Protein AF-A0A0D2UGE5-F1 (afdb_monomer_lite)

Organism: Gossypium raimondii (NCBI:txid29730)

Sequence (161 aa):
MATECKKRAVLVGCNYPNTINKLSGCVNDAKAMREMIVSRFGFDSENVELLTDEPESTCKPTRANIMAALKKMVVAAKEGDVLLFHFSGHGLVHRIDPHQPPNEGEAIVPCDLNPIFDVDLGQLIQLLPSGSSFTIVSDSCHSGGLIDKSKEQIGPHSTLR

Structure (mmCIF, N/CA/C/O backbone):
data_AF-A0A0D2UGE5-F1
#
_entry.id   AF-A0A0D2UGE5-F1
#
loop_
_atom_site.group_PDB
_atom_site.id
_atom_site.type_symbol
_atom_site.label_atom_id
_atom_site.label_alt_id
_atom_site.label_comp_id
_atom_site.label_asym_id
_atom_site.label_entity_id
_atom_site.label_seq_id
_atom_site.pdbx_PDB_ins_code
_atom_site.Cartn_x
_atom_site.Cartn_y
_atom_site.Cartn_z
_atom_site.occupancy
_atom_site.B_iso_or_equiv
_atom_site.auth_seq_id
_atom_site.auth_comp_id
_atom_site.auth_asym_id
_atom_site.auth_atom_id
_atom_site.pdbx_PDB_model_num
ATOM 1 N N . MET A 1 1 ? -20.291 6.461 24.563 1.00 42.22 1 MET A N 1
ATOM 2 C CA . MET A 1 1 ? -20.063 5.162 23.896 1.00 42.22 1 MET A CA 1
ATOM 3 C C . MET A 1 1 ? -18.623 5.184 23.424 1.00 42.22 1 MET A C 1
ATOM 5 O O . MET A 1 1 ? -18.265 6.165 22.789 1.00 42.22 1 MET A O 1
ATOM 9 N N . ALA A 1 2 ? -17.784 4.223 23.815 1.00 51.59 2 ALA A N 1
ATOM 10 C CA . ALA A 1 2 ? -16.411 4.182 23.318 1.00 51.59 2 ALA A CA 1
ATOM 11 C C . ALA A 1 2 ? -16.460 3.898 21.811 1.00 51.59 2 ALA A C 1
ATOM 13 O O . ALA A 1 2 ? -17.068 2.911 21.397 1.00 51.59 2 ALA A O 1
ATOM 14 N N . THR A 1 3 ? -15.906 4.794 20.997 1.00 59.38 3 THR A N 1
ATOM 15 C CA . THR A 1 3 ? -15.729 4.544 19.566 1.00 59.38 3 THR A CA 1
ATOM 16 C C . THR A 1 3 ? -14.772 3.365 19.437 1.00 59.38 3 THR A C 1
ATOM 18 O O . THR A 1 3 ? -13.676 3.403 19.987 1.00 59.38 3 THR A O 1
ATOM 21 N N . GLU A 1 4 ? -15.202 2.291 18.785 1.00 75.88 4 GLU A N 1
ATOM 22 C CA . GLU A 1 4 ? -14.356 1.121 18.558 1.00 75.88 4 GLU A CA 1
ATOM 23 C C . GLU A 1 4 ? -13.165 1.517 17.670 1.00 75.88 4 GLU A C 1
ATOM 25 O O . GLU A 1 4 ? -13.360 1.897 16.513 1.00 75.88 4 GLU A O 1
ATOM 30 N N . CYS A 1 5 ? -11.949 1.464 18.224 1.00 87.81 5 CYS A N 1
ATOM 31 C CA . CYS A 1 5 ? -10.701 1.695 17.498 1.00 87.81 5 CYS A CA 1
ATOM 32 C C . CYS A 1 5 ? -10.532 0.636 16.406 1.00 87.81 5 CYS A C 1
ATOM 34 O O . CYS A 1 5 ? -10.425 -0.557 16.705 1.00 87.81 5 CYS A O 1
ATOM 36 N N . LYS A 1 6 ? -10.469 1.060 15.143 1.00 95.00 6 LYS A N 1
ATOM 37 C CA . LYS A 1 6 ? -10.279 0.156 14.007 1.00 95.00 6 LYS A CA 1
ATOM 38 C C . LYS A 1 6 ? -8.818 0.070 13.603 1.00 95.00 6 LYS A C 1
ATOM 40 O O . LYS A 1 6 ? -8.057 1.030 13.706 1.00 95.00 6 LYS A O 1
ATOM 45 N N . LYS A 1 7 ? -8.444 -1.101 13.087 1.00 97.56 7 LYS A N 1
ATOM 46 C CA . LYS A 1 7 ? -7.142 -1.345 12.467 1.00 97.56 7 LYS A CA 1
ATOM 47 C C . LYS A 1 7 ? -7.321 -1.490 10.963 1.00 97.56 7 LYS A C 1
ATOM 49 O O . LYS A 1 7 ? -8.138 -2.302 10.528 1.00 97.56 7 LYS A O 1
ATOM 54 N N . ARG A 1 8 ? -6.605 -0.690 10.176 1.00 98.12 8 ARG A N 1
ATOM 55 C CA . ARG A 1 8 ? -6.716 -0.659 8.709 1.00 98.12 8 ARG A CA 1
ATOM 56 C C . ARG A 1 8 ? -5.342 -0.759 8.076 1.00 98.12 8 ARG A C 1
ATOM 58 O O . ARG A 1 8 ? -4.407 -0.138 8.576 1.00 98.12 8 ARG A O 1
ATOM 65 N N . ALA A 1 9 ? -5.219 -1.512 6.989 1.00 98.44 9 ALA A N 1
ATOM 66 C CA . ALA A 1 9 ? -3.944 -1.630 6.300 1.00 98.44 9 ALA A CA 1
ATOM 67 C C . ALA A 1 9 ? -4.072 -1.555 4.781 1.00 98.44 9 ALA A C 1
ATOM 69 O O . ALA A 1 9 ? -5.020 -2.080 4.199 1.00 98.44 9 ALA A O 1
ATOM 70 N N . VAL A 1 10 ? -3.063 -0.956 4.155 1.00 98.62 10 VAL A N 1
ATOM 71 C CA . VAL A 1 10 ? -2.788 -1.066 2.721 1.00 98.62 10 VAL A CA 1
ATOM 72 C C . VAL A 1 10 ? -1.439 -1.758 2.575 1.00 98.62 10 VAL A C 1
ATOM 74 O O . VAL A 1 10 ? -0.440 -1.304 3.129 1.00 98.62 10 VAL A O 1
ATOM 77 N N . LEU A 1 11 ? -1.415 -2.879 1.863 1.00 98.56 11 LEU A N 1
ATOM 78 C CA . LEU A 1 11 ? -0.240 -3.724 1.680 1.00 98.56 11 LEU A CA 1
ATOM 79 C C . LEU A 1 11 ? 0.069 -3.819 0.191 1.00 98.56 11 LEU A C 1
ATOM 81 O O . LEU A 1 11 ? -0.804 -4.167 -0.604 1.00 98.56 11 LEU A O 1
ATOM 85 N N . VAL A 1 12 ? 1.302 -3.514 -0.189 1.00 98.62 12 VAL A N 1
ATOM 86 C CA . VAL A 1 12 ? 1.716 -3.426 -1.588 1.00 98.62 12 VAL A CA 1
ATOM 87 C C . VAL A 1 12 ? 2.961 -4.272 -1.816 1.00 98.62 12 VAL A C 1
ATOM 89 O O . VAL A 1 12 ? 3.932 -4.156 -1.071 1.00 98.62 12 VAL A O 1
ATOM 92 N N . GLY A 1 13 ? 2.927 -5.107 -2.854 1.00 97.94 13 GLY A N 1
ATOM 93 C CA . GLY A 1 13 ? 4.078 -5.873 -3.327 1.00 97.94 13 GLY A CA 1
ATOM 94 C C . GLY A 1 13 ? 4.244 -5.742 -4.839 1.00 97.94 13 GLY A C 1
ATOM 95 O O . GLY A 1 13 ? 3.363 -6.161 -5.591 1.00 97.94 13 GLY A O 1
ATOM 96 N N . CYS A 1 14 ? 5.373 -5.189 -5.282 1.00 97.69 14 CYS A N 1
ATOM 97 C CA . CYS A 1 14 ? 5.697 -5.005 -6.699 1.00 97.69 14 CYS A CA 1
ATOM 98 C C . CYS A 1 14 ? 6.898 -5.876 -7.103 1.00 97.69 14 CYS A C 1
ATOM 100 O O . CYS A 1 14 ? 8.012 -5.647 -6.642 1.00 97.69 14 CYS A O 1
ATOM 102 N N . ASN A 1 15 ? 6.690 -6.851 -7.991 1.00 96.94 15 ASN A N 1
ATOM 103 C CA . ASN A 1 15 ? 7.749 -7.682 -8.572 1.00 96.94 15 ASN A CA 1
ATOM 104 C C . ASN A 1 15 ? 8.193 -7.232 -9.980 1.00 96.94 15 ASN A C 1
ATOM 106 O O . ASN A 1 15 ? 9.170 -7.762 -10.508 1.00 96.94 15 ASN A O 1
ATOM 110 N N . TYR A 1 16 ? 7.509 -6.275 -10.606 1.00 96.25 16 TYR A N 1
ATOM 111 C CA . TYR A 1 16 ? 7.808 -5.715 -11.931 1.00 96.25 16 TYR A CA 1
ATOM 112 C C . TYR A 1 16 ? 8.022 -6.796 -13.013 1.00 96.25 16 TYR A C 1
ATOM 114 O O . TYR A 1 16 ? 9.066 -6.812 -13.685 1.00 96.25 16 TYR A O 1
ATOM 122 N N . PRO A 1 17 ? 7.077 -7.746 -13.185 1.00 94.31 17 PRO A N 1
ATOM 123 C CA . PRO A 1 17 ? 7.247 -8.863 -14.107 1.00 94.31 17 PRO A CA 1
ATOM 124 C C . PRO A 1 17 ? 7.454 -8.370 -15.544 1.00 94.31 17 PRO A C 1
ATOM 126 O O . PRO A 1 17 ? 6.869 -7.379 -15.969 1.00 94.31 17 PRO A O 1
ATOM 129 N N . ASN A 1 18 ? 8.267 -9.101 -16.311 1.00 92.12 18 ASN A N 1
ATOM 130 C CA . ASN A 1 18 ? 8.589 -8.795 -17.712 1.00 92.12 18 ASN A CA 1
ATOM 131 C C . ASN A 1 18 ? 9.301 -7.446 -17.934 1.00 92.12 18 ASN A C 1
ATOM 133 O O . ASN A 1 18 ? 9.294 -6.922 -19.045 1.00 92.12 18 ASN A O 1
ATOM 137 N N . THR A 1 19 ? 9.947 -6.902 -16.902 1.00 91.56 19 THR A N 1
ATOM 138 C CA . THR A 1 19 ? 10.805 -5.716 -17.007 1.00 91.56 19 THR A CA 1
ATOM 139 C C . THR A 1 19 ? 12.255 -6.058 -16.659 1.00 91.56 19 THR A C 1
ATOM 141 O O . THR A 1 19 ? 12.534 -7.094 -16.051 1.00 91.56 19 THR A O 1
ATOM 144 N N . ILE A 1 20 ? 13.188 -5.167 -17.001 1.00 90.06 20 ILE A N 1
ATOM 145 C CA . ILE A 1 20 ? 14.593 -5.264 -16.564 1.00 90.06 20 ILE A CA 1
ATOM 146 C C . ILE A 1 20 ? 14.764 -5.050 -15.049 1.00 90.06 20 ILE A C 1
ATOM 148 O O . ILE A 1 20 ? 15.784 -5.435 -14.491 1.00 90.06 20 ILE A O 1
ATOM 152 N N . ASN A 1 21 ? 13.755 -4.478 -14.384 1.00 87.00 21 ASN A N 1
ATOM 153 C CA . ASN A 1 21 ? 13.751 -4.149 -12.958 1.00 87.00 21 ASN A CA 1
ATOM 154 C C . ASN A 1 21 ? 13.055 -5.239 -12.120 1.00 87.00 21 ASN A C 1
ATOM 156 O O . ASN A 1 21 ? 12.557 -4.966 -11.032 1.00 87.00 21 ASN A O 1
ATOM 160 N N . LYS A 1 22 ? 12.958 -6.467 -12.635 1.00 92.88 22 LYS A N 1
ATOM 161 C CA . LYS A 1 22 ? 12.217 -7.560 -11.999 1.00 92.88 22 LYS A CA 1
ATOM 162 C C . LYS A 1 22 ? 12.761 -7.906 -10.604 1.00 92.88 22 LYS A C 1
ATOM 164 O O . LYS A 1 22 ? 13.961 -8.097 -10.430 1.00 92.88 22 LYS A O 1
ATOM 169 N N . LEU A 1 23 ? 11.847 -8.101 -9.656 1.00 92.25 23 LEU A N 1
ATOM 170 C CA . LEU A 1 23 ? 12.072 -8.683 -8.331 1.00 92.25 23 LEU A CA 1
ATOM 171 C C . LEU A 1 23 ? 11.258 -9.983 -8.181 1.00 92.25 23 LEU A C 1
ATOM 173 O O . LEU A 1 23 ? 10.434 -10.325 -9.033 1.00 92.25 23 LEU A O 1
ATOM 177 N N . SER A 1 24 ? 11.516 -10.751 -7.120 1.00 91.50 24 SER A N 1
ATOM 178 C CA . SER A 1 24 ? 10.823 -12.028 -6.869 1.00 91.50 24 SER A CA 1
ATOM 179 C C . SER A 1 24 ? 10.301 -12.217 -5.441 1.00 91.50 24 SER A C 1
ATOM 181 O O . SER A 1 24 ? 9.614 -13.205 -5.192 1.00 91.50 24 SER A O 1
ATOM 183 N N . GLY A 1 25 ? 10.618 -11.312 -4.509 1.00 93.62 25 GLY A N 1
ATOM 184 C CA . GLY A 1 25 ? 10.240 -11.423 -3.092 1.00 93.62 25 GLY A CA 1
ATOM 185 C C . GLY A 1 25 ? 9.027 -10.584 -2.694 1.00 93.62 25 GLY A C 1
ATOM 186 O O . GLY A 1 25 ? 8.212 -11.028 -1.894 1.00 93.62 25 GLY A O 1
ATOM 187 N N . CYS A 1 26 ? 8.828 -9.433 -3.333 1.00 96.69 26 CYS A N 1
ATOM 188 C CA . CYS A 1 26 ? 7.990 -8.361 -2.802 1.00 96.69 26 CYS A CA 1
ATOM 189 C C . CYS A 1 26 ? 6.513 -8.724 -2.640 1.00 96.69 26 CYS A C 1
ATOM 191 O O . CYS A 1 26 ? 5.845 -8.342 -1.679 1.00 96.69 26 CYS A O 1
ATOM 193 N N . VAL A 1 27 ? 5.992 -9.513 -3.577 1.00 97.38 27 VAL A N 1
ATOM 194 C CA . VAL A 1 27 ? 4.635 -10.066 -3.489 1.00 97.38 27 VAL A CA 1
ATOM 195 C C . VAL A 1 27 ? 4.490 -11.021 -2.300 1.00 97.38 27 VAL A C 1
ATOM 197 O O . VAL A 1 27 ? 3.466 -10.994 -1.617 1.00 97.38 27 VAL A O 1
ATOM 200 N N . ASN A 1 28 ? 5.500 -11.855 -2.038 1.00 96.75 28 ASN A N 1
ATOM 201 C CA . ASN A 1 28 ? 5.483 -12.774 -0.901 1.00 96.75 28 ASN A CA 1
ATOM 202 C C . ASN A 1 28 ? 5.566 -12.002 0.417 1.00 96.75 28 ASN A C 1
ATOM 204 O O . ASN A 1 28 ? 4.818 -12.326 1.335 1.00 96.75 28 ASN A O 1
ATOM 208 N N . ASP A 1 29 ? 6.381 -10.947 0.484 1.00 97.50 29 ASP A N 1
ATOM 209 C CA . ASP A 1 29 ? 6.490 -10.092 1.672 1.00 97.50 29 ASP A CA 1
ATOM 210 C C . ASP A 1 29 ? 5.141 -9.441 2.006 1.00 97.50 29 ASP A C 1
ATOM 212 O O . ASP A 1 29 ? 4.675 -9.497 3.144 1.00 97.50 29 ASP A O 1
ATOM 216 N N . ALA A 1 30 ? 4.445 -8.895 1.001 1.00 97.75 30 ALA A N 1
ATOM 217 C CA . ALA A 1 30 ? 3.126 -8.292 1.189 1.00 97.75 30 ALA A CA 1
ATOM 218 C C . ALA A 1 30 ? 2.064 -9.311 1.649 1.00 97.75 30 ALA A C 1
ATOM 220 O O . ALA A 1 30 ? 1.239 -9.003 2.517 1.00 97.75 30 ALA A O 1
ATOM 221 N N . LYS A 1 31 ? 2.093 -10.541 1.117 1.00 97.75 31 LYS A N 1
ATOM 222 C CA . LYS A 1 31 ? 1.205 -11.633 1.555 1.00 97.75 31 LYS A CA 1
ATOM 223 C C . LYS A 1 31 ? 1.523 -12.095 2.979 1.00 97.75 31 LYS A C 1
ATOM 225 O O . LYS A 1 31 ? 0.604 -12.226 3.784 1.00 97.75 31 LYS A O 1
ATOM 230 N N . ALA A 1 32 ? 2.800 -12.267 3.314 1.00 98.00 32 ALA A N 1
ATOM 231 C CA . ALA A 1 32 ? 3.241 -12.644 4.654 1.00 98.00 32 ALA A CA 1
ATOM 232 C C . ALA A 1 32 ? 2.872 -11.569 5.689 1.00 98.00 32 ALA A C 1
ATOM 234 O O . ALA A 1 32 ? 2.368 -11.887 6.768 1.00 98.00 32 ALA A O 1
ATOM 235 N N . MET A 1 33 ? 3.031 -10.288 5.337 1.00 98.25 33 MET A N 1
ATOM 236 C CA . MET A 1 33 ? 2.572 -9.163 6.152 1.00 98.25 33 MET A CA 1
ATOM 237 C C . MET A 1 33 ? 1.061 -9.244 6.395 1.00 98.25 33 MET A C 1
ATOM 239 O O . MET A 1 33 ? 0.623 -9.126 7.539 1.00 98.25 33 MET A O 1
ATOM 243 N N . ARG A 1 34 ? 0.258 -9.518 5.353 1.00 98.25 34 ARG A N 1
ATOM 244 C CA . ARG A 1 34 ? -1.200 -9.694 5.479 1.00 98.25 34 ARG A CA 1
ATOM 245 C C . ARG A 1 34 ? -1.555 -10.796 6.469 1.00 98.25 34 ARG A C 1
AT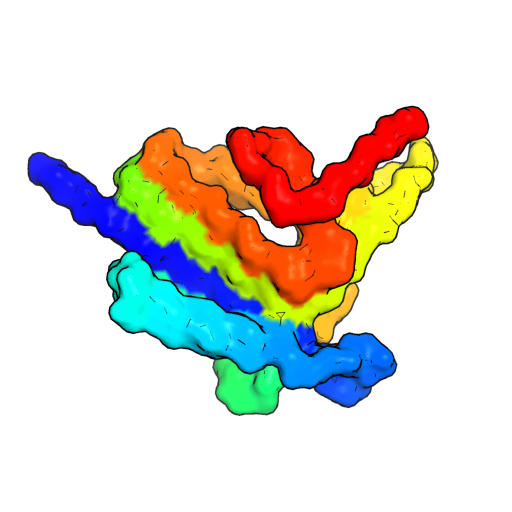OM 247 O O . ARG A 1 34 ? -2.364 -10.575 7.369 1.00 98.25 34 ARG A O 1
ATOM 254 N N . GLU A 1 35 ? -0.963 -11.973 6.306 1.00 98.19 35 GLU A N 1
ATOM 255 C CA . GLU A 1 35 ? -1.197 -13.110 7.199 1.00 98.19 35 GLU A CA 1
ATOM 256 C C . GLU A 1 35 ? -0.825 -12.770 8.642 1.00 98.19 35 GLU A C 1
ATOM 258 O O . GLU A 1 35 ? -1.600 -13.033 9.564 1.00 98.19 35 GLU A O 1
ATOM 263 N N . MET A 1 36 ? 0.326 -12.132 8.847 1.00 98.06 36 MET A N 1
ATOM 264 C CA . MET A 1 36 ? 0.807 -11.745 10.166 1.00 98.06 36 MET A CA 1
ATOM 265 C C . MET A 1 36 ? -0.139 -10.753 10.854 1.00 98.06 36 MET A C 1
ATOM 267 O O . MET A 1 36 ? -0.522 -10.979 12.005 1.00 98.06 36 MET A O 1
ATOM 271 N N . ILE A 1 37 ? -0.536 -9.668 10.183 1.00 98.12 37 ILE A N 1
ATOM 272 C CA . ILE A 1 37 ? -1.353 -8.626 10.821 1.00 98.12 37 ILE A CA 1
ATOM 273 C C . ILE A 1 37 ? -2.774 -9.098 11.127 1.00 98.12 37 ILE A C 1
ATOM 275 O O . ILE A 1 37 ? -3.331 -8.725 12.162 1.00 98.12 37 ILE A O 1
ATOM 279 N N . VAL A 1 38 ? -3.332 -9.966 10.279 1.00 98.00 38 VAL A N 1
ATOM 280 C CA . VAL A 1 38 ? -4.653 -10.559 10.505 1.00 98.00 38 VAL A CA 1
ATOM 281 C C . VAL A 1 38 ? -4.592 -11.582 11.639 1.00 98.00 38 VAL A C 1
ATOM 283 O O . VAL A 1 38 ? -5.364 -11.496 12.589 1.00 98.00 38 VAL A O 1
ATOM 286 N N . SER A 1 39 ? -3.643 -12.522 11.593 1.00 96.88 39 SER A N 1
ATOM 287 C CA . SER A 1 39 ? -3.592 -13.631 12.558 1.00 96.88 39 SER A CA 1
ATOM 288 C C . SER A 1 39 ? -3.062 -13.242 13.940 1.00 96.88 39 SER A C 1
ATOM 290 O O . SER A 1 39 ? -3.465 -13.846 14.932 1.00 96.88 39 SER A O 1
ATOM 292 N N . ARG A 1 40 ? -2.152 -12.261 14.029 1.00 96.00 40 ARG A N 1
ATOM 293 C CA . ARG A 1 40 ? -1.442 -11.935 15.281 1.00 96.00 40 ARG A CA 1
ATOM 294 C C . ARG A 1 40 ? -1.724 -10.544 15.816 1.00 96.00 40 ARG A C 1
ATOM 296 O O . ARG A 1 40 ? -1.675 -10.347 17.025 1.00 96.00 40 ARG A O 1
ATOM 303 N N . PHE A 1 41 ? -2.012 -9.582 14.942 1.00 95.25 41 PHE A N 1
ATOM 304 C CA . PHE A 1 41 ? -2.214 -8.188 15.347 1.00 95.25 41 PHE A CA 1
ATOM 305 C C . PHE A 1 41 ? -3.687 -7.765 15.348 1.00 95.25 41 PHE A C 1
ATOM 307 O O . PHE A 1 41 ? -3.985 -6.622 15.703 1.00 95.25 41 PHE A O 1
ATOM 314 N N . GLY A 1 42 ? -4.613 -8.674 15.029 1.00 95.62 42 GLY A N 1
ATOM 315 C CA . GLY A 1 42 ? -6.054 -8.442 15.128 1.00 95.62 42 GLY A CA 1
ATOM 316 C C . GLY A 1 42 ? -6.575 -7.413 14.127 1.00 95.62 42 GLY A C 1
ATOM 317 O O . GLY A 1 42 ? -7.497 -6.667 14.449 1.00 95.62 42 GLY A O 1
ATOM 318 N N . PHE A 1 43 ? -5.955 -7.315 12.949 1.00 97.62 43 PHE A N 1
ATOM 319 C CA . PHE A 1 43 ? -6.555 -6.595 11.830 1.00 97.62 43 PHE A CA 1
ATOM 320 C C . PHE A 1 43 ? -7.685 -7.445 11.254 1.00 97.62 43 PHE A C 1
ATOM 322 O O . PHE A 1 43 ? -7.484 -8.613 10.927 1.00 97.62 43 PHE A O 1
ATOM 329 N N . ASP A 1 44 ? -8.862 -6.851 11.099 1.00 97.25 44 ASP A N 1
ATOM 330 C CA . ASP A 1 44 ? -9.933 -7.491 10.345 1.00 97.25 44 ASP A CA 1
ATOM 331 C C . ASP A 1 44 ? -9.534 -7.552 8.868 1.00 97.25 44 ASP A C 1
ATOM 333 O O . ASP A 1 44 ? -9.159 -6.537 8.276 1.00 97.25 44 ASP A O 1
ATOM 337 N N . SER A 1 45 ? -9.629 -8.739 8.273 1.00 96.88 45 SER A N 1
ATOM 338 C CA . SER A 1 45 ? -9.309 -8.971 6.868 1.00 96.88 45 SER A CA 1
ATOM 339 C C . SER A 1 45 ? -10.101 -8.084 5.900 1.00 96.88 45 SER A C 1
ATOM 341 O O . SER A 1 45 ? -9.576 -7.762 4.837 1.00 96.88 45 SER A O 1
ATOM 343 N N . GLU A 1 46 ? -11.309 -7.641 6.271 1.00 97.00 46 GLU A N 1
ATOM 344 C CA . GLU A 1 46 ? -12.127 -6.718 5.469 1.00 97.00 46 GLU A CA 1
ATOM 345 C C . GLU A 1 46 ? -11.562 -5.287 5.449 1.00 97.00 46 GLU A C 1
ATOM 347 O O . GLU A 1 46 ? -11.846 -4.505 4.541 1.00 97.00 46 GLU A O 1
ATOM 352 N N . ASN A 1 47 ? -10.732 -4.937 6.436 1.00 97.12 47 ASN A N 1
ATOM 353 C CA . ASN A 1 47 ? -10.059 -3.643 6.545 1.00 97.12 47 ASN A CA 1
ATOM 354 C C . ASN A 1 47 ? -8.602 -3.683 6.046 1.00 97.12 47 ASN A C 1
ATOM 356 O O . ASN A 1 47 ? -7.858 -2.721 6.262 1.00 97.12 47 ASN A O 1
ATOM 360 N N . VAL A 1 48 ? -8.187 -4.776 5.393 1.00 98.06 48 VAL A N 1
ATOM 361 C CA . VAL A 1 48 ? -6.845 -4.948 4.823 1.00 98.06 48 VAL A CA 1
ATOM 362 C C . VAL A 1 48 ? -6.930 -5.047 3.303 1.00 98.06 48 VAL A C 1
ATOM 364 O O . VAL A 1 48 ? -7.407 -6.041 2.755 1.00 98.06 48 VAL A O 1
ATOM 367 N N . GLU A 1 49 ? -6.414 -4.033 2.617 1.00 98.25 49 GLU A N 1
ATOM 368 C CA . GLU A 1 49 ? -6.334 -3.987 1.158 1.00 98.25 49 GLU A CA 1
ATOM 369 C C . GLU A 1 49 ? -4.944 -4.457 0.698 1.00 98.25 49 GLU A C 1
ATOM 371 O O . GLU A 1 49 ? -3.929 -3.959 1.181 1.00 98.25 49 GLU A O 1
ATOM 376 N N . LEU A 1 50 ? -4.889 -5.438 -0.210 1.00 98.31 50 LEU A N 1
ATOM 377 C CA . LEU A 1 50 ? -3.648 -6.006 -0.753 1.00 98.31 50 LEU A CA 1
ATOM 378 C C . LEU A 1 50 ? -3.577 -5.735 -2.258 1.00 98.31 50 LEU A C 1
ATOM 380 O O . LEU A 1 50 ? -4.455 -6.171 -3.000 1.00 98.31 50 LEU A O 1
ATOM 384 N N . LEU A 1 51 ? -2.522 -5.052 -2.702 1.00 98.62 51 LEU A N 1
ATOM 385 C CA . LEU A 1 51 ? -2.249 -4.776 -4.109 1.00 98.62 51 LEU A CA 1
ATOM 386 C C . LEU A 1 51 ? -0.952 -5.479 -4.515 1.00 98.62 51 LEU A C 1
ATOM 388 O O . LEU A 1 51 ? 0.111 -5.220 -3.948 1.00 98.62 51 LEU A O 1
ATOM 392 N N . THR A 1 52 ? -1.027 -6.353 -5.517 1.00 98.38 52 THR A N 1
ATOM 393 C CA . THR A 1 52 ? 0.147 -7.029 -6.086 1.00 98.38 52 THR A CA 1
ATOM 394 C C . THR A 1 52 ? 0.087 -7.019 -7.604 1.00 98.38 52 THR A C 1
ATOM 396 O O . THR A 1 52 ? -0.985 -6.934 -8.207 1.00 98.38 52 THR A O 1
ATOM 399 N N . ASP A 1 53 ? 1.243 -7.078 -8.254 1.00 97.38 53 ASP A N 1
ATOM 400 C CA . ASP A 1 53 ? 1.324 -7.107 -9.715 1.00 97.38 53 ASP A CA 1
ATOM 401 C C . ASP A 1 53 ? 1.207 -8.518 -10.317 1.00 97.38 53 ASP A C 1
ATOM 403 O O . ASP A 1 53 ? 1.314 -8.678 -11.538 1.00 97.38 53 ASP A O 1
ATOM 407 N N . GLU A 1 54 ? 0.865 -9.524 -9.505 1.00 96.44 54 GLU A N 1
ATOM 408 C CA . GLU A 1 54 ? 0.554 -10.882 -9.961 1.00 96.44 54 GLU A CA 1
ATOM 409 C C . GLU A 1 54 ? -0.589 -10.896 -10.980 1.00 96.44 54 GLU A C 1
ATOM 411 O O . GLU A 1 54 ? -1.547 -10.137 -10.817 1.00 96.44 54 GLU A O 1
ATOM 416 N N . PRO A 1 55 ? -0.537 -11.751 -12.018 1.00 93.56 55 PRO A N 1
ATOM 417 C CA . PRO A 1 55 ? -1.560 -11.817 -13.064 1.00 93.56 55 PRO A CA 1
ATOM 418 C C . PRO A 1 55 ? -2.999 -11.879 -12.540 1.0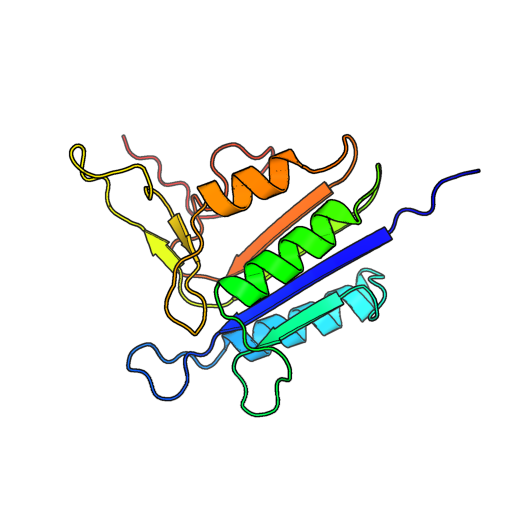0 93.56 55 PRO A C 1
ATOM 420 O O . PRO A 1 55 ? -3.846 -11.157 -13.053 1.00 93.56 55 PRO A O 1
ATOM 423 N N . GLU A 1 56 ? -3.226 -12.652 -11.477 1.00 93.12 56 GLU A N 1
ATOM 424 C CA . GLU A 1 56 ? -4.548 -12.919 -10.893 1.00 93.12 56 GLU A CA 1
ATOM 425 C C . GLU A 1 56 ? -5.098 -11.771 -10.028 1.00 93.12 56 GLU A C 1
ATOM 427 O O . GLU A 1 56 ? -6.252 -11.801 -9.596 1.00 93.12 56 GLU A O 1
ATOM 432 N N . SER A 1 57 ? -4.280 -10.758 -9.733 1.00 92.56 57 SER A N 1
ATOM 433 C CA . SER A 1 57 ? -4.667 -9.661 -8.849 1.00 92.56 57 SER A CA 1
ATOM 434 C C . SER A 1 57 ? -5.664 -8.726 -9.517 1.00 92.56 57 SER A C 1
ATOM 436 O O . SER A 1 57 ? -5.410 -8.166 -10.585 1.00 92.56 57 SER A O 1
ATOM 438 N N . THR A 1 58 ? -6.788 -8.503 -8.835 1.00 90.44 58 THR A N 1
ATOM 439 C CA . THR A 1 58 ? -7.895 -7.656 -9.303 1.00 90.44 58 THR A CA 1
ATOM 440 C C . THR A 1 58 ? -7.532 -6.175 -9.368 1.00 90.44 58 THR A C 1
ATOM 442 O O . THR A 1 58 ? -8.103 -5.434 -10.165 1.00 90.44 58 THR A O 1
ATOM 445 N N . CYS A 1 59 ? -6.574 -5.738 -8.548 1.00 94.50 59 CYS A N 1
ATOM 446 C CA . CYS A 1 59 ? -6.101 -4.364 -8.492 1.00 94.50 59 CYS A CA 1
ATOM 447 C C . CYS A 1 59 ? -4.572 -4.342 -8.558 1.00 94.50 59 CYS A C 1
ATOM 449 O O . CYS A 1 59 ? -3.889 -4.816 -7.649 1.00 94.50 59 CYS A O 1
ATOM 451 N N . LYS A 1 60 ? -4.032 -3.797 -9.652 1.00 97.81 60 LYS A N 1
ATOM 452 C CA . LYS A 1 60 ? -2.584 -3.655 -9.834 1.00 97.81 60 LYS A CA 1
ATOM 453 C C . LYS A 1 60 ? -2.040 -2.508 -8.976 1.00 97.81 60 LYS A C 1
ATOM 455 O O . LYS A 1 60 ? -2.720 -1.485 -8.870 1.00 97.81 60 LYS A O 1
ATOM 460 N N . PRO A 1 61 ? -0.821 -2.615 -8.425 1.00 98.12 61 PRO A N 1
ATOM 461 C CA . PRO A 1 61 ? -0.198 -1.576 -7.613 1.00 98.12 61 PRO A CA 1
ATOM 462 C C . PRO A 1 61 ? 0.381 -0.461 -8.497 1.00 98.12 61 PRO A C 1
ATOM 464 O O . PRO A 1 61 ? 1.586 -0.232 -8.522 1.00 98.12 61 PRO A O 1
ATOM 467 N N . THR A 1 62 ? -0.482 0.218 -9.255 1.00 98.50 62 THR A N 1
ATOM 468 C CA . THR A 1 62 ? -0.146 1.449 -9.983 1.00 98.50 62 THR A CA 1
ATOM 469 C C . THR A 1 62 ? -0.142 2.638 -9.028 1.00 98.50 62 THR A C 1
ATOM 471 O O . THR A 1 62 ? -0.773 2.576 -7.965 1.00 98.50 62 THR A O 1
ATOM 474 N N . ARG A 1 63 ? 0.484 3.758 -9.414 1.00 98.06 63 ARG A N 1
ATOM 475 C CA . ARG A 1 63 ? 0.431 4.996 -8.614 1.00 98.06 63 ARG A CA 1
ATOM 476 C C . ARG A 1 63 ? -0.995 5.371 -8.231 1.00 98.06 63 ARG A C 1
ATOM 478 O O . ARG A 1 63 ? -1.283 5.651 -7.070 1.00 98.06 63 ARG A O 1
ATOM 485 N N . ALA A 1 64 ? -1.891 5.370 -9.215 1.00 98.38 64 ALA A N 1
ATOM 486 C CA . ALA A 1 64 ? -3.281 5.764 -9.021 1.00 98.38 64 ALA A CA 1
ATOM 487 C C . ALA A 1 64 ? -3.995 4.862 -8.003 1.00 98.38 64 ALA A C 1
ATOM 489 O O . ALA A 1 64 ? -4.684 5.367 -7.118 1.00 98.38 64 ALA A O 1
ATOM 490 N N . ASN A 1 65 ? -3.787 3.547 -8.091 1.00 98.62 65 ASN A N 1
ATOM 491 C CA . ASN A 1 65 ? -4.454 2.582 -7.224 1.00 98.62 65 ASN A CA 1
ATOM 492 C C . ASN A 1 65 ? -3.909 2.618 -5.793 1.00 98.62 65 ASN A C 1
ATOM 494 O O . ASN A 1 65 ? -4.696 2.627 -4.848 1.00 98.62 65 ASN A O 1
ATOM 498 N N . ILE A 1 66 ? -2.586 2.714 -5.622 1.00 98.62 66 ILE A N 1
ATOM 499 C CA . ILE A 1 66 ? -1.965 2.844 -4.296 1.00 98.62 66 ILE A CA 1
ATOM 500 C C . ILE A 1 66 ? -2.446 4.132 -3.617 1.00 98.62 66 ILE A C 1
ATOM 502 O O . ILE A 1 66 ? -2.930 4.088 -2.487 1.00 98.62 66 ILE A O 1
ATOM 506 N N . MET A 1 67 ? -2.396 5.273 -4.315 1.00 98.25 67 MET A N 1
ATOM 507 C CA . MET A 1 67 ? -2.845 6.553 -3.756 1.00 98.25 67 MET A CA 1
ATOM 508 C C . MET A 1 67 ? -4.343 6.555 -3.431 1.00 98.25 67 MET A C 1
ATOM 510 O O . MET A 1 67 ? -4.749 7.116 -2.413 1.00 98.25 67 MET A O 1
ATOM 514 N N . ALA A 1 68 ? -5.174 5.909 -4.254 1.00 98.38 68 ALA A N 1
ATOM 515 C CA . ALA A 1 68 ? -6.600 5.757 -3.978 1.00 98.38 68 ALA A CA 1
ATOM 516 C C . ALA A 1 68 ? -6.861 4.902 -2.725 1.00 98.38 68 ALA A C 1
ATOM 518 O O . ALA A 1 68 ? -7.657 5.309 -1.875 1.00 98.38 68 ALA A O 1
ATOM 519 N N . ALA A 1 69 ? -6.168 3.768 -2.577 1.00 98.38 69 ALA A N 1
ATOM 520 C CA . ALA A 1 69 ? -6.282 2.895 -1.409 1.00 98.38 69 ALA A CA 1
ATOM 521 C C . ALA A 1 69 ? -5.833 3.610 -0.123 1.00 98.38 69 ALA A C 1
ATOM 523 O O . ALA A 1 69 ? -6.556 3.610 0.878 1.00 98.38 69 ALA A O 1
ATOM 524 N N . LEU A 1 70 ? -4.690 4.305 -0.165 1.00 98.19 70 LEU A N 1
ATOM 525 C CA . LEU A 1 70 ? -4.192 5.094 0.963 1.00 98.19 70 LEU A CA 1
ATOM 526 C C . LEU A 1 70 ? -5.160 6.218 1.340 1.00 98.19 70 LEU A C 1
ATOM 528 O O . LEU A 1 70 ? -5.528 6.349 2.507 1.00 98.19 70 LEU A O 1
ATOM 532 N N . LYS A 1 71 ? -5.643 6.993 0.361 1.00 97.62 71 LYS A N 1
ATOM 533 C CA . LYS A 1 71 ? -6.615 8.067 0.604 1.00 97.62 71 LYS A CA 1
ATOM 534 C C . LYS A 1 71 ? -7.908 7.534 1.218 1.00 97.62 71 LYS A C 1
ATOM 536 O O . LYS A 1 71 ? -8.418 8.129 2.162 1.00 97.62 71 LYS A O 1
ATOM 541 N N . LYS A 1 72 ? -8.429 6.409 0.720 1.00 97.62 72 LYS A N 1
ATOM 542 C CA . LYS A 1 72 ? -9.611 5.737 1.283 1.00 97.62 72 LYS A CA 1
ATOM 543 C C . LYS A 1 72 ? -9.378 5.327 2.738 1.00 97.62 72 LYS A C 1
ATOM 545 O O . LYS A 1 72 ? -10.250 5.558 3.573 1.00 97.62 72 LYS A O 1
ATOM 550 N N . MET A 1 73 ? -8.214 4.753 3.046 1.00 97.38 73 MET A N 1
ATOM 551 C CA . MET A 1 73 ? -7.852 4.351 4.405 1.00 97.38 73 MET A CA 1
ATOM 552 C C . MET A 1 73 ? -7.771 5.556 5.355 1.00 97.38 73 MET A C 1
ATOM 554 O O . MET A 1 73 ? -8.358 5.512 6.434 1.00 97.38 73 MET A O 1
ATOM 558 N N . VAL A 1 74 ? -7.105 6.634 4.932 1.00 95.56 74 VAL A N 1
ATOM 559 C CA . VAL A 1 74 ? -6.924 7.870 5.711 1.00 95.56 74 VAL A CA 1
ATOM 560 C C . VAL A 1 74 ? -8.249 8.599 5.942 1.00 95.56 74 VAL A C 1
ATOM 562 O O . VAL A 1 74 ? -8.552 8.971 7.068 1.00 95.56 74 VAL A O 1
ATOM 565 N N . VAL A 1 75 ? -9.087 8.756 4.911 1.00 95.31 75 VAL A N 1
ATOM 566 C CA . VAL A 1 75 ? -10.399 9.425 5.035 1.00 95.31 75 VAL A CA 1
ATOM 567 C C . VAL A 1 75 ? -11.355 8.652 5.950 1.00 95.31 75 VAL A C 1
ATOM 569 O O . VAL A 1 75 ? -12.212 9.245 6.599 1.00 95.31 75 VAL A O 1
ATOM 572 N N . ALA A 1 76 ? -11.224 7.326 6.013 1.00 94.69 76 ALA A N 1
ATOM 573 C CA . ALA A 1 76 ? -12.045 6.483 6.875 1.00 94.69 76 ALA A CA 1
ATOM 574 C C . ALA A 1 76 ? -11.537 6.392 8.328 1.00 94.69 76 ALA A C 1
ATOM 576 O O . ALA A 1 76 ? -12.188 5.718 9.139 1.00 94.69 76 ALA A O 1
ATOM 577 N N . ALA A 1 77 ? -10.385 7.001 8.635 1.00 95.06 77 ALA A N 1
ATOM 578 C CA . ALA A 1 77 ? -9.763 6.970 9.950 1.00 95.06 77 ALA A CA 1
ATOM 579 C C . ALA A 1 77 ? -10.517 7.841 10.959 1.00 95.06 77 ALA A C 1
ATOM 581 O O . ALA A 1 77 ? -11.043 8.907 10.633 1.00 95.06 77 ALA A O 1
ATOM 582 N N . LYS A 1 78 ? -10.532 7.393 12.210 1.00 94.56 78 LYS A N 1
ATOM 583 C CA . LYS A 1 78 ? -11.048 8.128 13.367 1.00 94.56 78 LYS A CA 1
ATOM 584 C C . LYS A 1 78 ? -9.975 8.242 14.446 1.00 94.56 78 LYS A C 1
ATOM 586 O O . LYS A 1 78 ? -8.954 7.560 14.403 1.00 94.56 78 LYS A O 1
ATOM 591 N N . GLU A 1 79 ? -10.203 9.126 15.412 1.00 93.31 79 GLU A N 1
ATOM 592 C CA . GLU A 1 79 ? -9.370 9.207 16.613 1.00 93.31 79 GLU A CA 1
ATOM 593 C C . GLU A 1 79 ? -9.234 7.818 17.263 1.00 93.31 79 GLU A C 1
ATOM 595 O O . GLU A 1 79 ? -10.227 7.115 17.456 1.00 93.31 79 GLU A O 1
ATOM 600 N N . GLY A 1 80 ? -7.996 7.422 17.567 1.00 92.44 80 GLY A N 1
ATOM 601 C CA . GLY A 1 80 ? -7.667 6.120 18.144 1.00 92.44 80 GLY A CA 1
ATOM 602 C C . GLY A 1 80 ? -7.510 4.971 17.140 1.00 92.44 80 GLY A C 1
ATOM 603 O O . GLY A 1 80 ? -7.124 3.880 17.561 1.00 92.44 80 GLY A O 1
ATOM 604 N N . ASP A 1 81 ? -7.782 5.170 15.845 1.00 95.31 81 ASP A N 1
ATOM 605 C CA . ASP A 1 81 ? -7.542 4.137 14.830 1.00 95.31 81 ASP A CA 1
ATOM 606 C C . ASP A 1 81 ? -6.039 3.879 14.629 1.00 95.31 81 ASP A C 1
ATOM 608 O O . ASP A 1 81 ? -5.202 4.773 14.782 1.00 95.31 81 ASP A O 1
ATOM 612 N N . VAL A 1 82 ? -5.709 2.646 14.232 1.00 96.31 82 VAL A N 1
ATOM 613 C CA . VAL A 1 82 ? -4.350 2.213 13.880 1.00 96.31 82 VAL A CA 1
ATOM 614 C C . VAL A 1 82 ? -4.287 1.917 12.390 1.00 96.31 82 VAL A C 1
ATOM 616 O O . VAL A 1 82 ? -4.989 1.042 11.880 1.00 96.31 82 VAL A O 1
ATOM 619 N N . LEU A 1 83 ? -3.425 2.633 11.686 1.00 97.56 83 LEU A N 1
ATOM 620 C CA . LEU A 1 83 ? -3.248 2.519 10.252 1.00 97.56 83 LEU A CA 1
ATOM 621 C C . LEU A 1 83 ? -1.853 1.989 9.934 1.00 97.56 83 LEU A C 1
ATOM 623 O O . LEU A 1 83 ? -0.861 2.415 10.526 1.00 97.56 83 LEU A O 1
ATOM 627 N N . LEU A 1 84 ? -1.782 1.077 8.969 1.00 97.94 84 LEU A N 1
ATOM 628 C CA . LEU A 1 84 ? -0.536 0.493 8.488 1.00 97.94 84 LEU A CA 1
ATOM 629 C C . LEU A 1 84 ? -0.442 0.624 6.969 1.00 97.94 84 LEU A C 1
ATOM 631 O O . LEU A 1 84 ? -1.333 0.196 6.238 1.00 97.94 84 LEU A O 1
ATOM 635 N N . PHE A 1 85 ? 0.674 1.151 6.488 1.00 98.06 85 PHE A N 1
ATOM 636 C CA . PHE A 1 85 ? 1.071 1.046 5.095 1.00 98.06 85 PHE A CA 1
ATOM 637 C C . PHE A 1 85 ? 2.330 0.187 4.997 1.00 98.06 85 PHE A C 1
ATOM 639 O O . PHE A 1 85 ? 3.352 0.515 5.590 1.00 98.06 85 PHE A O 1
ATOM 646 N N . HIS A 1 86 ? 2.257 -0.923 4.268 1.00 97.94 86 HIS A N 1
ATOM 647 C CA . HIS A 1 86 ? 3.420 -1.746 3.951 1.00 97.94 86 HIS A CA 1
ATOM 648 C C . HIS A 1 86 ? 3.685 -1.697 2.453 1.00 97.94 86 HIS A C 1
ATOM 650 O O . HIS A 1 86 ? 2.788 -1.990 1.659 1.00 97.94 86 HIS A O 1
ATOM 656 N N . PHE A 1 87 ? 4.919 -1.393 2.080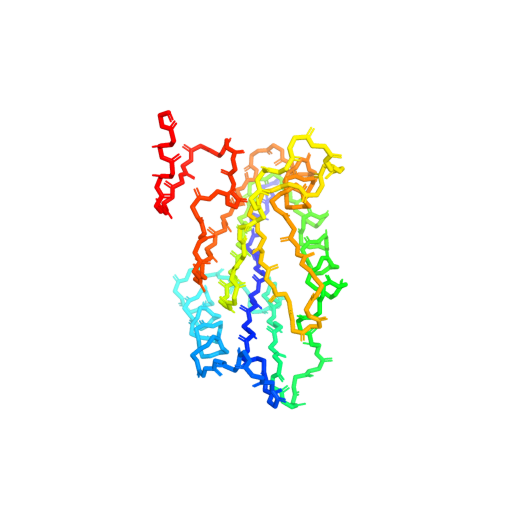 1.00 97.75 87 PHE A N 1
ATOM 657 C CA . PHE A 1 87 ? 5.383 -1.439 0.705 1.00 97.75 87 PHE A CA 1
ATOM 658 C C . PHE A 1 87 ? 6.632 -2.314 0.617 1.00 97.75 87 PHE A C 1
ATOM 660 O O . PHE A 1 87 ? 7.587 -2.084 1.351 1.00 97.75 87 PHE A O 1
ATOM 667 N N . SER A 1 88 ? 6.627 -3.286 -0.295 1.00 96.69 88 SER A N 1
ATOM 668 C CA . SER A 1 88 ? 7.829 -4.005 -0.721 1.00 96.69 88 SER A CA 1
ATOM 669 C C . SER A 1 88 ? 8.000 -3.842 -2.233 1.00 96.69 88 SER A C 1
ATOM 671 O O . SER A 1 88 ? 7.059 -4.074 -3.006 1.00 96.69 88 SER A O 1
ATOM 673 N N . GLY A 1 89 ? 9.180 -3.391 -2.660 1.00 95.19 89 GLY A N 1
ATOM 674 C CA . GLY A 1 89 ? 9.466 -3.053 -4.056 1.00 95.19 89 GLY A CA 1
ATOM 675 C C . GLY A 1 89 ? 10.689 -2.150 -4.222 1.00 95.19 89 GLY A C 1
ATOM 676 O O . GLY A 1 89 ? 11.510 -1.997 -3.321 1.00 95.19 89 GLY A O 1
ATOM 677 N N . HIS A 1 90 ? 10.816 -1.519 -5.389 1.00 93.38 90 HIS A N 1
ATOM 678 C CA . HIS A 1 90 ? 11.870 -0.536 -5.643 1.00 93.38 90 HIS A CA 1
ATOM 679 C C . HIS A 1 90 ? 11.591 0.789 -4.940 1.00 93.38 90 HIS A C 1
ATOM 681 O O . HIS A 1 90 ? 10.467 1.295 -4.954 1.00 93.38 90 HIS A O 1
ATOM 687 N N . GLY A 1 91 ? 12.656 1.366 -4.390 1.00 89.19 91 GLY A N 1
ATOM 688 C CA . GLY A 1 91 ? 12.724 2.756 -3.965 1.00 89.19 91 GLY A CA 1
ATOM 689 C C . GLY A 1 91 ? 13.697 3.524 -4.856 1.00 89.19 91 GLY A C 1
ATOM 690 O O . GLY A 1 91 ? 14.576 2.939 -5.494 1.00 89.19 91 GLY A O 1
ATOM 691 N N . LEU A 1 92 ? 13.528 4.837 -4.927 1.00 83.00 92 LEU A N 1
ATOM 692 C CA . LEU A 1 92 ? 14.422 5.734 -5.647 1.00 83.00 92 LEU A CA 1
ATOM 693 C C . LEU A 1 92 ? 14.744 6.949 -4.779 1.00 83.00 92 LEU A C 1
ATOM 695 O O . LEU A 1 92 ? 13.900 7.432 -4.031 1.00 83.00 92 LEU A O 1
ATOM 699 N N . VAL A 1 93 ? 15.960 7.467 -4.932 1.00 74.44 93 VAL A N 1
ATOM 700 C CA . VAL A 1 93 ? 16.353 8.776 -4.404 1.00 74.44 93 VAL A CA 1
ATOM 701 C C . VAL A 1 93 ? 16.562 9.685 -5.597 1.00 74.44 93 VAL A C 1
ATOM 703 O O . VAL A 1 93 ? 17.459 9.436 -6.411 1.00 74.44 93 VAL A O 1
ATOM 706 N N . HIS A 1 94 ? 15.758 10.737 -5.718 1.00 67.12 94 HIS A N 1
ATOM 707 C CA . HIS A 1 94 ? 16.060 11.781 -6.684 1.00 67.12 94 HIS A CA 1
ATOM 708 C C . HIS A 1 94 ? 17.136 12.689 -6.081 1.00 67.12 94 HIS A C 1
ATOM 710 O O . HIS A 1 94 ? 16.921 13.318 -5.046 1.00 67.12 94 HIS A O 1
ATOM 716 N N . ARG A 1 95 ? 18.339 12.710 -6.674 1.00 55.50 95 ARG A N 1
ATOM 717 C CA . ARG A 1 95 ? 19.410 13.600 -6.203 1.00 55.50 95 ARG A CA 1
ATOM 718 C C . ARG A 1 95 ? 18.993 15.046 -6.439 1.00 55.50 95 ARG A C 1
ATOM 720 O O . ARG A 1 95 ? 18.572 15.382 -7.538 1.00 55.50 95 ARG A O 1
ATOM 727 N N . ILE A 1 96 ? 19.170 15.860 -5.401 1.00 54.28 96 ILE A N 1
ATOM 728 C CA . ILE A 1 96 ? 18.885 17.294 -5.378 1.00 54.28 96 ILE A CA 1
ATOM 729 C C . ILE A 1 96 ? 19.594 17.966 -6.561 1.00 54.28 96 ILE A C 1
ATOM 731 O O . ILE A 1 96 ? 20.818 18.109 -6.561 1.00 54.28 96 ILE A O 1
ATOM 735 N N . ASP A 1 97 ? 18.817 18.371 -7.562 1.00 57.09 97 ASP A N 1
ATOM 736 C CA . ASP A 1 97 ? 19.215 19.378 -8.536 1.00 57.09 97 ASP A CA 1
ATOM 737 C C . ASP A 1 97 ? 18.623 20.715 -8.057 1.00 57.09 97 ASP A C 1
ATOM 739 O O . ASP A 1 97 ? 17.402 20.872 -8.079 1.00 57.09 97 ASP A O 1
ATOM 743 N N . PRO A 1 98 ? 19.447 21.686 -7.616 1.00 56.78 98 PRO A N 1
ATOM 744 C CA . PRO A 1 98 ? 18.974 22.976 -7.105 1.00 56.78 98 PRO A CA 1
ATOM 745 C C . PRO A 1 98 ? 18.253 23.847 -8.155 1.00 56.78 98 PRO A C 1
ATOM 747 O O . PRO A 1 98 ? 17.850 24.969 -7.844 1.00 56.78 98 PRO A O 1
ATOM 750 N N . HIS A 1 99 ? 18.103 23.369 -9.395 1.00 62.53 99 HIS A N 1
ATOM 751 C CA . HIS A 1 99 ? 17.424 24.063 -10.487 1.00 62.53 99 HIS A CA 1
ATOM 752 C C . HIS A 1 99 ? 16.132 23.383 -10.978 1.00 62.53 99 HIS A C 1
ATOM 754 O O . HIS A 1 99 ? 15.531 23.884 -11.932 1.00 62.53 99 HIS A O 1
ATOM 760 N N . GLN A 1 100 ? 15.682 22.282 -10.362 1.00 53.34 100 GLN A N 1
ATOM 761 C CA . GLN A 1 100 ? 14.481 21.543 -10.782 1.00 53.34 100 GLN A CA 1
ATOM 762 C C . GLN A 1 100 ? 13.309 21.637 -9.781 1.00 53.34 100 GLN A C 1
ATOM 764 O O . GLN A 1 100 ? 13.526 21.962 -8.621 1.00 53.34 100 GLN A O 1
ATOM 769 N N . PRO A 1 101 ? 12.050 21.449 -10.244 1.00 53.34 101 PRO A N 1
ATOM 770 C CA . PRO A 1 101 ? 10.831 21.593 -9.434 1.00 53.34 101 PRO A CA 1
ATOM 771 C C . PRO A 1 101 ? 10.701 20.553 -8.295 1.00 53.34 101 PRO A C 1
ATOM 773 O O . PRO A 1 101 ? 11.313 19.492 -8.378 1.00 53.34 101 PRO A O 1
ATOM 776 N N . PRO A 1 102 ? 9.804 20.791 -7.307 1.00 54.94 102 PRO A N 1
ATOM 777 C CA . PRO A 1 102 ? 9.785 20.170 -5.969 1.00 54.94 102 PRO A CA 1
ATOM 778 C C . PRO A 1 102 ? 9.393 18.684 -5.882 1.00 54.94 102 PRO A C 1
ATOM 780 O O . PRO A 1 102 ? 9.040 18.212 -4.802 1.00 54.94 102 PRO A O 1
ATOM 783 N N . ASN A 1 103 ? 9.447 17.924 -6.979 1.00 53.88 103 ASN A N 1
ATOM 784 C CA . ASN A 1 103 ? 9.360 16.459 -6.916 1.00 53.88 103 ASN A CA 1
ATOM 785 C C . ASN A 1 103 ? 10.738 15.910 -6.518 1.00 53.88 103 ASN A C 1
ATOM 787 O O . ASN A 1 103 ? 11.442 15.261 -7.293 1.00 53.88 103 ASN A O 1
ATOM 791 N N . GLU A 1 104 ? 11.131 16.285 -5.311 1.00 66.00 104 GLU A N 1
ATOM 792 C CA . GLU A 1 104 ? 12.435 16.115 -4.695 1.00 66.00 104 GLU A CA 1
ATOM 793 C C . GLU A 1 104 ? 12.277 15.112 -3.548 1.00 66.00 104 GLU A C 1
ATOM 795 O O . GLU A 1 104 ? 11.279 15.173 -2.837 1.00 66.00 104 GLU A O 1
ATOM 800 N N . GLY A 1 105 ? 13.236 14.203 -3.356 1.00 71.75 105 GLY A N 1
ATOM 801 C CA . GLY A 1 105 ? 13.248 13.308 -2.193 1.00 71.75 105 GLY A CA 1
ATOM 802 C C . GLY A 1 105 ? 13.271 11.817 -2.522 1.00 71.75 105 GLY A C 1
ATOM 803 O O . GLY A 1 105 ? 13.692 11.389 -3.607 1.00 71.75 105 GLY A O 1
ATOM 804 N N . GLU A 1 106 ? 12.870 11.020 -1.536 1.00 82.38 106 GLU A N 1
ATOM 805 C CA . GLU A 1 106 ? 12.732 9.572 -1.675 1.00 82.38 106 GLU A CA 1
ATOM 806 C C . GLU A 1 106 ? 11.347 9.212 -2.208 1.00 82.38 106 GLU A C 1
ATOM 808 O O . GLU A 1 106 ? 10.341 9.824 -1.850 1.00 82.38 106 GLU A O 1
ATOM 813 N N . ALA A 1 107 ? 11.276 8.189 -3.054 1.00 89.69 107 ALA A N 1
ATOM 814 C CA . ALA A 1 107 ? 10.009 7.692 -3.562 1.00 89.69 107 ALA A CA 1
ATOM 815 C C . ALA A 1 107 ? 9.980 6.170 -3.626 1.00 89.69 107 ALA A C 1
ATOM 817 O O . ALA A 1 107 ? 10.986 5.516 -3.904 1.00 89.69 107 ALA A O 1
ATOM 818 N N . ILE A 1 108 ? 8.790 5.611 -3.435 1.00 93.88 108 ILE A N 1
ATOM 819 C CA . ILE A 1 108 ? 8.495 4.226 -3.799 1.00 93.88 108 ILE A CA 1
ATOM 820 C C . ILE A 1 108 ? 8.115 4.168 -5.281 1.00 93.88 108 ILE A C 1
ATOM 822 O O . ILE A 1 108 ? 7.558 5.125 -5.828 1.00 93.88 108 ILE A O 1
ATOM 826 N N . VAL A 1 109 ? 8.401 3.046 -5.940 1.00 95.12 109 VAL A N 1
ATOM 827 C CA . VAL A 1 109 ? 8.130 2.849 -7.372 1.00 95.12 109 VAL A CA 1
ATOM 828 C C . VAL A 1 109 ? 6.975 1.858 -7.555 1.00 95.12 109 VAL A C 1
ATOM 830 O O . VAL A 1 109 ? 7.166 0.653 -7.419 1.00 95.12 109 VAL A O 1
ATOM 833 N N . PRO A 1 110 ? 5.763 2.309 -7.891 1.00 96.88 110 PRO A N 1
ATOM 834 C CA . PRO A 1 110 ? 4.654 1.443 -8.294 1.00 96.88 110 PRO A CA 1
ATOM 835 C C . PRO A 1 110 ? 4.950 0.633 -9.572 1.00 96.88 110 PRO A C 1
ATOM 837 O O . PRO A 1 110 ? 5.897 0.921 -10.307 1.00 96.88 110 PRO A O 1
ATOM 840 N N . CYS A 1 111 ? 4.128 -0.374 -9.887 1.00 96.19 111 CYS A N 1
ATOM 841 C CA . CYS A 1 111 ? 4.385 -1.269 -11.026 1.00 96.19 111 CYS A CA 1
ATOM 842 C C . CYS A 1 111 ? 4.270 -0.589 -12.404 1.00 96.19 111 CYS A C 1
ATOM 844 O O . CYS A 1 111 ? 4.784 -1.117 -13.386 1.00 96.19 111 CYS A O 1
ATOM 846 N N . ASP A 1 112 ? 3.602 0.567 -12.491 1.00 96.19 112 ASP A N 1
ATOM 847 C CA . ASP A 1 112 ? 3.520 1.416 -13.689 1.00 96.19 112 ASP A CA 1
ATOM 848 C C . ASP A 1 112 ? 4.683 2.417 -13.801 1.00 96.19 112 ASP A C 1
ATOM 850 O O . ASP A 1 112 ? 4.667 3.280 -14.675 1.00 96.19 112 ASP A O 1
ATOM 854 N N . LEU A 1 113 ? 5.699 2.289 -12.938 1.00 93.38 113 LEU A N 1
ATOM 855 C CA . LEU A 1 113 ? 6.909 3.118 -12.907 1.00 93.38 113 LEU A CA 1
ATOM 856 C C . LEU A 1 113 ? 6.637 4.613 -12.688 1.00 93.38 113 LEU A C 1
ATOM 858 O O . LEU A 1 113 ? 7.479 5.445 -13.016 1.00 93.38 113 LEU A O 1
ATOM 862 N N . ASN A 1 114 ? 5.478 4.955 -12.126 1.00 93.88 114 ASN A N 1
ATOM 863 C CA . ASN A 1 114 ? 5.091 6.323 -11.812 1.00 93.88 114 ASN A CA 1
ATOM 864 C C . ASN A 1 114 ? 5.283 6.582 -10.306 1.00 93.88 114 ASN A C 1
ATOM 866 O O . ASN A 1 114 ? 4.451 6.127 -9.521 1.00 93.88 114 ASN A O 1
ATOM 870 N N . PRO A 1 115 ? 6.369 7.245 -9.869 1.00 92.88 115 PRO A N 1
ATOM 871 C CA . PRO A 1 115 ? 6.750 7.271 -8.459 1.00 92.88 115 PRO A CA 1
ATOM 872 C C . PRO A 1 115 ? 5.725 7.936 -7.532 1.00 92.88 115 PRO A C 1
ATOM 874 O O . PRO A 1 115 ? 4.982 8.841 -7.925 1.00 92.88 115 PRO A O 1
ATOM 877 N N . ILE A 1 116 ? 5.725 7.491 -6.275 1.00 93.31 116 ILE A N 1
ATOM 878 C CA . ILE A 1 116 ? 5.042 8.158 -5.160 1.00 93.31 116 ILE A CA 1
ATOM 879 C C . ILE A 1 116 ? 6.126 8.692 -4.237 1.00 93.31 116 ILE A C 1
ATOM 881 O O . ILE A 1 116 ? 6.845 7.902 -3.622 1.00 93.31 116 ILE A O 1
ATOM 885 N N . PHE A 1 117 ? 6.240 10.014 -4.168 1.00 90.31 117 PHE A N 1
ATOM 886 C CA . PHE A 1 117 ? 7.258 10.689 -3.369 1.00 90.31 117 PHE A CA 1
ATOM 887 C C . PHE A 1 117 ? 6.834 10.792 -1.901 1.00 90.31 117 PHE A C 1
ATOM 889 O O . PHE A 1 117 ? 5.647 10.756 -1.570 1.00 90.31 117 PHE A O 1
ATOM 896 N N . ASP A 1 118 ? 7.806 10.954 -1.014 1.00 85.94 118 ASP A N 1
ATOM 897 C CA . ASP A 1 118 ? 7.612 11.307 0.395 1.00 85.94 118 ASP A CA 1
ATOM 898 C C . ASP A 1 118 ? 6.603 12.458 0.598 1.00 85.94 118 ASP A C 1
ATOM 900 O O . ASP A 1 118 ? 5.726 12.364 1.459 1.00 85.94 118 ASP A O 1
ATOM 904 N N . VAL A 1 119 ? 6.629 13.494 -0.246 1.00 86.12 119 VAL A N 1
ATOM 905 C CA . VAL A 1 119 ? 5.678 14.615 -0.212 1.00 86.12 119 VAL A CA 1
ATOM 906 C C . VAL A 1 119 ? 4.232 14.182 -0.474 1.00 86.12 119 VAL A C 1
ATOM 908 O O . VAL A 1 119 ? 3.316 14.719 0.155 1.00 86.12 119 VAL A O 1
ATOM 911 N N . ASP A 1 1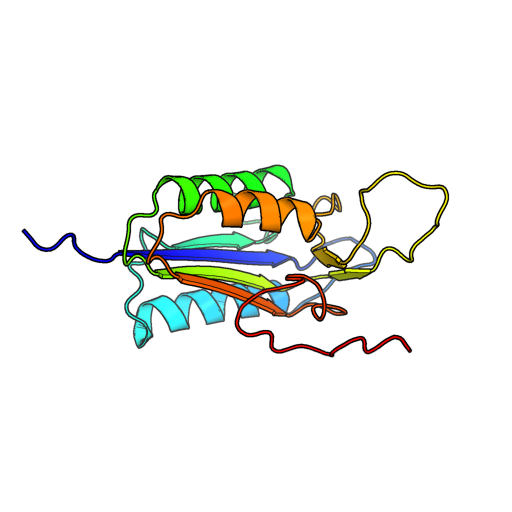20 ? 4.006 13.186 -1.340 1.00 90.56 120 ASP A N 1
ATOM 912 C CA . ASP A 1 120 ? 2.672 12.626 -1.599 1.00 90.56 120 ASP A CA 1
ATOM 913 C C . ASP A 1 120 ? 2.135 11.925 -0.336 1.00 90.56 120 ASP A C 1
ATOM 915 O O . ASP A 1 120 ? 0.966 12.078 0.032 1.00 90.56 120 ASP A O 1
ATOM 919 N N . LEU A 1 121 ? 2.997 11.173 0.359 1.00 90.75 121 LEU A N 1
ATOM 920 C CA . LEU A 1 121 ? 2.652 10.488 1.609 1.00 90.75 121 LEU A CA 1
ATOM 921 C C . LEU A 1 121 ? 2.450 11.486 2.757 1.00 90.75 121 LEU A C 1
ATOM 923 O O . LEU A 1 121 ? 1.502 11.354 3.533 1.00 90.75 121 LEU A O 1
ATOM 927 N N . GLY A 1 122 ? 3.280 12.527 2.830 1.00 90.06 122 GLY A N 1
ATOM 928 C CA . GLY A 1 122 ? 3.163 13.608 3.805 1.00 90.06 122 GLY A CA 1
ATOM 929 C C . GLY A 1 122 ? 1.821 14.337 3.714 1.00 90.06 122 GLY A C 1
ATOM 930 O O . GLY A 1 122 ? 1.188 14.593 4.740 1.00 90.06 122 GLY A O 1
ATOM 931 N N . GLN A 1 123 ? 1.331 14.601 2.499 1.00 90.62 123 GLN A N 1
ATOM 932 C CA . GLN A 1 123 ? 0.004 15.193 2.286 1.00 90.62 123 GLN A CA 1
ATOM 933 C C . GLN A 1 123 ? -1.131 14.302 2.810 1.00 90.62 123 GLN A C 1
ATOM 935 O O . GLN A 1 123 ? -2.113 14.814 3.343 1.00 90.62 123 GLN A O 1
ATOM 940 N N . LEU A 1 124 ? -1.006 12.977 2.699 1.00 90.00 124 LEU A N 1
ATOM 941 C CA . LEU A 1 124 ? -1.987 12.041 3.253 1.00 90.00 124 LEU A CA 1
ATOM 942 C C . LEU A 1 124 ? -1.952 12.025 4.785 1.00 90.00 124 LEU A C 1
ATOM 944 O O . LEU A 1 124 ? -3.002 12.051 5.423 1.00 90.00 124 LEU A O 1
ATOM 948 N N . ILE A 1 125 ? -0.759 12.032 5.380 1.00 89.62 125 ILE A N 1
ATOM 949 C CA . ILE A 1 125 ? -0.579 12.032 6.839 1.00 89.62 125 ILE A CA 1
ATOM 950 C C . ILE A 1 125 ? -1.202 13.284 7.474 1.00 89.62 125 ILE A C 1
ATOM 952 O O . ILE A 1 125 ? -1.798 13.194 8.545 1.00 89.62 125 ILE A O 1
ATOM 956 N N . GLN A 1 126 ? -1.141 14.438 6.801 1.00 90.50 126 GLN A N 1
ATOM 957 C CA . GLN A 1 126 ? -1.759 15.685 7.277 1.00 90.50 126 GLN A CA 1
ATOM 958 C C . GLN A 1 126 ? -3.291 15.620 7.399 1.00 90.50 126 GLN A C 1
ATOM 960 O O . GLN A 1 126 ? -3.879 16.453 8.085 1.00 90.50 126 GLN A O 1
ATOM 965 N N . LEU A 1 127 ? -3.944 14.650 6.754 1.00 91.31 127 LEU A N 1
ATOM 966 C CA . LEU A 1 127 ? -5.396 14.463 6.820 1.00 91.31 127 LEU A CA 1
ATOM 967 C C . LEU A 1 127 ? -5.832 13.552 7.976 1.00 91.31 127 LEU A C 1
ATOM 969 O O . LEU A 1 127 ? -7.033 13.373 8.186 1.00 91.31 127 LEU A O 1
ATOM 973 N N . LEU A 1 128 ? -4.889 12.94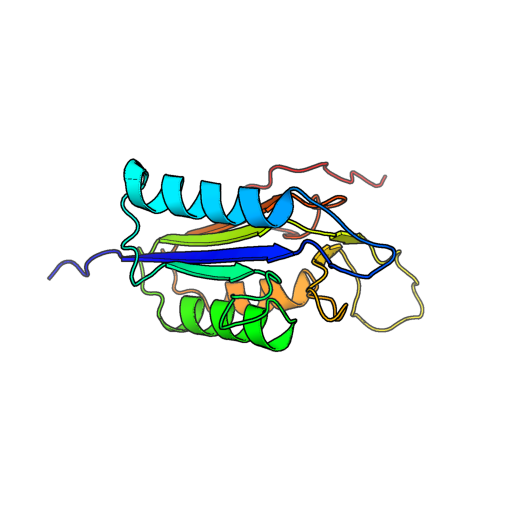6 8.701 1.00 90.88 128 LEU A N 1
ATOM 974 C CA . LEU A 1 128 ? -5.206 12.019 9.779 1.00 90.88 128 LEU A CA 1
ATOM 975 C C . LEU A 1 128 ? -5.816 12.746 10.984 1.00 90.88 128 LEU A C 1
ATOM 977 O O . LEU A 1 128 ? -5.329 13.806 11.385 1.00 90.88 128 LEU A O 1
ATOM 981 N N . PRO A 1 129 ? -6.850 12.169 11.618 1.00 89.94 129 PRO A N 1
ATOM 982 C CA . PRO A 1 129 ? -7.397 12.723 12.844 1.00 89.94 129 PRO A CA 1
ATOM 983 C C . PRO A 1 129 ? -6.369 12.625 13.976 1.00 89.94 129 PRO A C 1
ATOM 985 O O . PRO A 1 129 ? -5.665 11.618 14.120 1.00 89.94 129 PRO A O 1
ATOM 988 N N . SER A 1 130 ? -6.326 13.654 14.823 1.00 88.81 130 SER A N 1
ATOM 989 C CA . SER A 1 130 ? -5.543 13.635 16.059 1.00 88.81 130 SER A CA 1
ATOM 990 C C . SER A 1 130 ? -5.841 12.372 16.871 1.00 88.81 130 SER A C 1
ATOM 992 O O . SER A 1 130 ? -6.990 11.956 16.986 1.00 88.81 130 SER A O 1
ATOM 994 N N . GLY A 1 131 ? -4.798 11.751 17.421 1.00 87.38 131 GLY A N 1
ATOM 995 C CA . GLY A 1 131 ? -4.920 10.529 18.221 1.00 87.38 131 GLY A CA 1
ATOM 996 C C . GLY A 1 131 ? -4.986 9.224 17.419 1.00 87.38 131 GLY A C 1
ATOM 997 O O . GLY A 1 131 ? -4.970 8.162 18.032 1.00 87.38 131 GLY A O 1
ATOM 998 N N . SER A 1 132 ? -5.027 9.265 16.082 1.00 92.06 132 SER A N 1
ATOM 999 C CA . SER A 1 132 ? -4.757 8.076 15.256 1.00 92.06 132 SER A CA 1
ATOM 1000 C C . SER A 1 132 ? -3.253 7.802 15.139 1.00 92.06 132 SER A C 1
ATOM 1002 O O . SER A 1 132 ? -2.426 8.705 15.307 1.00 92.06 132 SER A O 1
ATOM 1004 N N . SER A 1 133 ? -2.884 6.552 14.859 1.00 92.50 133 SER A N 1
ATOM 1005 C CA . SER A 1 133 ? -1.507 6.169 14.539 1.00 92.50 133 SER A CA 1
ATOM 1006 C C . SER A 1 133 ? -1.395 5.709 13.091 1.00 92.50 133 SER A C 1
ATOM 1008 O O . SER A 1 133 ? -2.270 5.017 12.577 1.00 92.50 133 SER A O 1
ATOM 1010 N N . PHE A 1 134 ? -0.308 6.097 12.427 1.00 94.19 134 PHE A N 1
ATOM 1011 C CA . PHE A 1 134 ? -0.005 5.699 11.057 1.00 94.19 134 PHE A CA 1
ATOM 1012 C C . PHE A 1 134 ? 1.433 5.202 10.991 1.00 94.19 134 PHE A C 1
ATOM 1014 O O . PHE A 1 134 ? 2.372 5.954 11.252 1.00 94.19 134 PHE A O 1
ATOM 1021 N N . THR A 1 135 ? 1.596 3.921 10.688 1.00 93.94 135 THR A N 1
ATOM 1022 C CA . THR A 1 135 ? 2.897 3.263 10.576 1.00 93.94 135 THR A CA 1
ATOM 1023 C C . THR A 1 135 ? 3.167 2.934 9.119 1.00 93.94 135 THR A C 1
ATOM 1025 O O . THR A 1 135 ? 2.320 2.338 8.458 1.00 93.94 135 THR A O 1
ATOM 1028 N N . ILE A 1 136 ? 4.356 3.285 8.631 1.00 92.81 136 ILE A N 1
ATOM 1029 C CA . ILE A 1 136 ? 4.835 2.869 7.313 1.00 92.81 136 ILE A CA 1
ATOM 1030 C C . ILE A 1 136 ? 5.974 1.874 7.506 1.00 92.81 136 ILE A C 1
ATOM 1032 O O . ILE A 1 136 ? 6.903 2.132 8.269 1.00 92.81 136 ILE A O 1
ATOM 1036 N N . VAL A 1 137 ? 5.903 0.750 6.804 1.00 92.25 137 VAL A N 1
ATOM 1037 C CA . VAL A 1 137 ? 6.988 -0.223 6.680 1.00 92.25 137 VAL A CA 1
ATOM 1038 C C . VAL A 1 137 ? 7.365 -0.281 5.206 1.00 92.25 137 VAL A C 1
ATOM 1040 O O . VAL A 1 137 ? 6.557 -0.719 4.390 1.00 92.25 137 VAL A O 1
ATOM 1043 N N . SER A 1 138 ? 8.566 0.187 4.866 1.00 88.69 138 SER A N 1
ATOM 1044 C CA . SER A 1 138 ? 9.058 0.177 3.486 1.00 88.69 138 SER A CA 1
ATOM 1045 C C . SER A 1 138 ? 10.264 -0.739 3.347 1.00 88.69 138 SER A C 1
ATOM 1047 O O . SER A 1 138 ? 11.378 -0.383 3.742 1.00 88.69 138 SER A O 1
ATOM 1049 N N . ASP A 1 139 ? 10.024 -1.910 2.768 1.00 84.00 139 ASP A N 1
ATOM 1050 C CA . ASP A 1 139 ? 11.047 -2.869 2.366 1.00 84.00 139 ASP A CA 1
ATOM 1051 C C . ASP A 1 139 ? 11.484 -2.567 0.925 1.00 84.00 139 ASP A C 1
ATOM 1053 O O . ASP A 1 139 ? 11.047 -3.171 -0.057 1.00 84.00 139 ASP A O 1
ATOM 1057 N N . SER A 1 140 ? 12.277 -1.506 0.798 1.00 75.19 140 SER A N 1
ATOM 1058 C CA . SER A 1 140 ? 12.784 -1.001 -0.473 1.00 75.19 140 SER A CA 1
ATOM 1059 C C . SER A 1 140 ? 14.209 -0.484 -0.308 1.00 75.19 140 SER A C 1
ATOM 1061 O O . SER A 1 140 ? 14.576 0.044 0.744 1.00 75.19 140 SER A O 1
ATOM 1063 N N . CYS A 1 141 ? 15.036 -0.589 -1.352 1.00 65.19 141 CYS A N 1
ATOM 1064 C CA . CYS A 1 141 ? 16.339 0.076 -1.356 1.00 65.19 141 CYS A CA 1
ATOM 1065 C C . CYS A 1 141 ? 16.133 1.600 -1.249 1.00 65.19 141 CYS A C 1
ATOM 1067 O O . CYS A 1 141 ? 15.352 2.155 -2.015 1.00 65.19 141 CYS A O 1
ATOM 1069 N N . HIS A 1 142 ? 16.839 2.257 -0.319 1.00 56.41 142 HIS A N 1
ATOM 1070 C CA . HIS A 1 142 ? 16.713 3.693 -0.008 1.00 56.41 142 HIS A CA 1
ATOM 1071 C C . HIS A 1 142 ? 15.355 4.121 0.590 1.00 56.41 142 HIS A C 1
ATOM 1073 O O . HIS A 1 142 ? 14.661 4.948 0.019 1.00 56.41 142 HIS A O 1
ATOM 1079 N N . SER A 1 143 ? 14.977 3.542 1.734 1.00 51.38 143 SER A N 1
ATOM 1080 C CA . SER A 1 143 ? 13.764 3.873 2.508 1.00 51.38 143 SER A CA 1
ATOM 1081 C C . SER A 1 143 ? 14.005 4.822 3.703 1.00 51.38 143 SER A C 1
ATOM 1083 O O . SER A 1 143 ? 13.166 4.934 4.599 1.00 51.38 143 SER A O 1
ATOM 1085 N N . GLY A 1 144 ? 15.180 5.458 3.763 1.00 48.03 144 GLY A N 1
ATOM 1086 C CA . GLY A 1 144 ? 15.707 6.203 4.915 1.00 48.03 144 GLY A CA 1
ATOM 1087 C C . GLY A 1 144 ? 15.234 7.655 5.052 1.00 48.03 144 GLY A C 1
ATOM 1088 O O . GLY A 1 144 ? 15.677 8.355 5.954 1.00 48.03 144 GLY A O 1
ATOM 1089 N N . GLY A 1 145 ? 14.322 8.102 4.203 1.00 49.03 145 GLY A N 1
ATOM 1090 C CA . GLY A 1 145 ? 13.825 9.471 4.047 1.00 49.03 145 GLY A CA 1
ATOM 1091 C C . GLY A 1 145 ? 12.370 9.534 3.561 1.00 49.03 145 GLY A C 1
ATOM 1092 O O . GLY A 1 145 ? 11.813 10.619 3.477 1.00 49.03 145 GLY A O 1
ATOM 1093 N N . LEU A 1 146 ? 11.706 8.387 3.351 1.00 53.53 146 LEU A N 1
ATOM 1094 C CA . LEU A 1 146 ? 10.265 8.295 3.045 1.00 53.53 146 LEU A CA 1
ATOM 1095 C C . LEU A 1 146 ? 9.356 9.009 4.061 1.00 53.53 146 LEU A C 1
ATOM 1097 O O . LEU A 1 146 ? 8.179 9.240 3.780 1.00 53.53 146 LEU A O 1
ATOM 1101 N N . ILE A 1 147 ? 9.877 9.331 5.247 1.00 52.31 147 ILE A N 1
ATOM 1102 C CA . ILE A 1 147 ? 9.202 10.156 6.242 1.00 52.31 147 ILE A CA 1
ATOM 1103 C C . ILE A 1 147 ? 10.209 11.139 6.845 1.00 52.31 147 ILE A C 1
ATOM 1105 O O . ILE A 1 147 ? 10.727 10.918 7.937 1.00 52.31 147 ILE A O 1
ATOM 1109 N N . ASP A 1 148 ? 10.497 12.243 6.159 1.00 48.03 148 ASP A N 1
ATOM 1110 C CA . ASP A 1 148 ? 11.192 13.348 6.820 1.00 48.03 148 ASP A CA 1
ATOM 1111 C C . ASP A 1 148 ? 10.263 13.9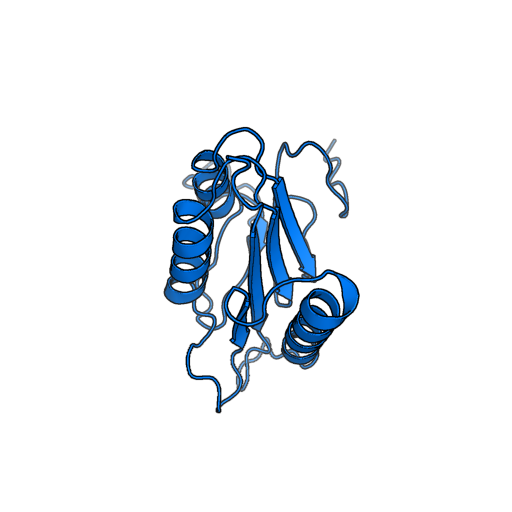38 7.907 1.00 48.03 148 ASP A C 1
ATOM 1113 O O . ASP A 1 148 ? 9.184 14.459 7.610 1.00 48.03 148 ASP A O 1
ATOM 1117 N N . LYS A 1 149 ? 10.688 13.842 9.181 1.00 46.50 149 LYS A N 1
ATOM 1118 C CA . LYS A 1 149 ? 10.053 14.398 10.406 1.00 46.50 149 LYS A CA 1
ATOM 1119 C C . LYS A 1 149 ? 8.917 13.596 11.083 1.00 46.50 149 LYS A C 1
ATOM 1121 O O . LYS A 1 149 ? 8.055 14.204 11.725 1.00 46.50 149 LYS A O 1
ATOM 1126 N N . SER A 1 150 ? 8.906 12.256 11.052 1.00 47.59 150 SER A N 1
ATOM 1127 C CA . SER A 1 150 ? 8.062 11.464 11.982 1.00 47.59 150 SER A CA 1
ATOM 1128 C C . SER A 1 150 ? 8.655 11.345 13.390 1.00 47.59 150 SER A C 1
ATOM 1130 O O . SER A 1 150 ? 9.851 11.518 13.599 1.00 47.59 150 SER A O 1
ATOM 1132 N N . LYS A 1 151 ? 7.805 11.014 14.377 1.00 44.34 151 LYS A N 1
ATOM 1133 C CA . LYS A 1 151 ? 8.225 10.788 15.775 1.00 44.34 151 LYS A CA 1
ATOM 1134 C C . LYS A 1 151 ? 9.274 9.684 15.933 1.00 44.34 151 LYS A C 1
ATOM 1136 O O . LYS A 1 151 ? 10.092 9.791 16.830 1.00 44.34 151 LYS A O 1
ATOM 1141 N N . GLU A 1 152 ? 9.238 8.654 15.094 1.00 49.50 152 GLU A N 1
ATOM 1142 C CA . GLU A 1 152 ? 10.219 7.568 15.065 1.00 49.50 152 GLU A CA 1
ATOM 1143 C C . GLU A 1 152 ? 10.434 7.154 13.604 1.00 49.50 152 GLU A C 1
ATOM 1145 O O . GLU A 1 152 ? 9.471 7.081 12.831 1.00 49.50 152 GLU A O 1
ATOM 1150 N N . GLN A 1 153 ? 11.687 6.903 13.225 1.00 46.41 153 GLN A N 1
ATOM 1151 C CA . GLN A 1 153 ? 12.080 6.442 11.896 1.00 46.41 153 GLN A CA 1
ATOM 1152 C C . GLN A 1 153 ? 13.151 5.354 12.040 1.00 46.41 153 GLN A C 1
ATOM 1154 O O . GLN A 1 153 ? 14.158 5.558 12.715 1.00 46.41 153 GLN A O 1
ATOM 1159 N N . ILE A 1 154 ? 12.942 4.196 11.407 1.00 47.09 154 ILE A N 1
ATOM 1160 C CA . ILE A 1 154 ? 13.902 3.082 11.403 1.00 47.09 154 ILE A CA 1
ATOM 1161 C C . ILE A 1 154 ? 14.271 2.775 9.948 1.00 47.09 154 ILE A C 1
ATOM 1163 O O . ILE A 1 154 ? 13.497 2.172 9.214 1.00 47.09 154 ILE A O 1
ATOM 1167 N N . GLY A 1 155 ? 15.453 3.233 9.541 1.00 43.56 155 GLY A N 1
ATOM 1168 C CA . GLY A 1 155 ? 16.019 3.140 8.192 1.00 43.56 155 GLY A CA 1
ATOM 1169 C C . GLY A 1 155 ? 17.406 3.797 8.175 1.00 43.56 155 GLY A C 1
ATOM 1170 O O . GLY A 1 155 ? 17.796 4.393 9.185 1.00 43.56 155 GLY A O 1
ATOM 1171 N N . PRO A 1 156 ? 18.207 3.677 7.101 1.00 35.50 156 PRO A N 1
ATOM 1172 C CA . PRO A 1 156 ? 19.513 4.324 7.062 1.00 35.50 156 PRO A CA 1
ATOM 1173 C C . PRO A 1 156 ? 19.339 5.843 7.183 1.00 35.50 156 PRO A C 1
ATOM 1175 O O . PRO A 1 156 ? 18.768 6.478 6.306 1.00 35.50 156 PRO A O 1
ATOM 1178 N N . HIS A 1 157 ? 19.847 6.422 8.270 1.00 41.50 157 HIS A N 1
ATOM 1179 C CA . HIS A 1 157 ? 19.893 7.866 8.453 1.00 41.50 157 HIS A CA 1
ATOM 1180 C C . HIS A 1 157 ? 20.898 8.422 7.438 1.00 41.50 157 HIS A C 1
ATOM 1182 O O . HIS A 1 157 ? 22.109 8.229 7.596 1.00 41.50 157 HIS A O 1
ATOM 1188 N N . SER A 1 158 ? 20.442 9.094 6.378 1.00 43.72 158 SER A N 1
ATOM 1189 C CA . SER A 1 158 ? 21.350 9.894 5.557 1.00 43.72 158 SER A CA 1
ATOM 1190 C C . SER A 1 158 ? 21.727 11.141 6.349 1.00 43.72 158 SER A C 1
ATOM 1192 O O . SER A 1 158 ? 21.179 12.223 6.160 1.00 43.72 158 SER A O 1
ATOM 1194 N N . THR A 1 159 ? 22.666 10.992 7.280 1.00 35.16 159 THR A N 1
ATOM 1195 C CA . THR A 1 159 ? 23.386 12.127 7.853 1.00 35.16 159 THR A CA 1
ATOM 1196 C C . THR A 1 159 ? 24.307 12.666 6.765 1.00 35.16 159 THR A C 1
ATOM 1198 O O . THR A 1 159 ? 25.486 12.321 6.702 1.00 35.16 159 THR A O 1
ATOM 1201 N N . LEU A 1 160 ? 23.755 13.468 5.858 1.00 32.84 160 LEU A N 1
ATOM 1202 C CA . LEU A 1 160 ? 24.567 14.332 5.015 1.00 32.84 160 LEU A CA 1
ATOM 1203 C C . LEU A 1 160 ? 25.117 15.440 5.923 1.00 32.84 160 LEU A C 1
ATOM 1205 O O . LEU A 1 160 ? 24.361 16.232 6.484 1.00 32.84 160 LEU A O 1
ATOM 1209 N N . ARG A 1 161 ? 26.435 15.398 6.136 1.00 33.41 161 ARG A N 1
ATOM 1210 C CA . ARG A 1 161 ? 27.227 16.557 6.559 1.00 33.41 161 ARG A CA 1
ATOM 1211 C C . ARG A 1 161 ? 27.309 17.568 5.427 1.00 33.41 161 ARG A C 1
ATOM 1213 O O . ARG A 1 161 ? 27.365 17.108 4.264 1.00 33.41 161 ARG A O 1
#

pLDDT: mean 84.49, std 19.04, range [32.84, 98.62]

Foldseek 3Di:
DPDDAAEAEEFEFEQLPPDPQGDDCRLVVSVVVLCCCVVPVVHDNVRYHYAYCDPPGPHHQDPVRSLVNLLVNQVPADANYEYEYEGAGEKDADPDDVPDDDLHGIWGAGSVRPTDALVSVVVSVVSHDPNYHYYYHYNYPPPQTSHDDDPDGDDDPPPDD

Radius of gyration: 15.89 Å; chains: 1; bounding box: 47×38×42 Å

InterPro domains:
  IPR011600 Peptidase C14, caspase domain [PF00656] (6-154)
  IPR029030 Caspase-like domain superfamily [SSF52129] (8-128)
  IPR050452 Metacaspase [PTHR48104] (4-155)

Secondary structure (DSSP, 8-state):
------EEEEEEE---TTSTT--SSHHHHHHHHHHHHHHHH---GGGEEEEE-STT-SS---HHHHHHHHHHHHHT--TT-EEEEEEES-EEEE---TTS-S--EEEE--TTS--EEHHHHHHHHTTSPTT-EEEEEEESTT-SSTTTT-S---S------